Protein AF-X6M9F0-F1 (afdb_monomer_lite)

Structure (mmCIF, N/CA/C/O backbone):
data_AF-X6M9F0-F1
#
_entry.id   AF-X6M9F0-F1
#
loop_
_atom_site.group_PDB
_atom_site.id
_atom_site.type_symbol
_atom_site.label_atom_id
_atom_site.label_alt_id
_atom_site.label_comp_id
_atom_site.label_asym_id
_atom_site.label_entity_id
_atom_site.label_seq_id
_atom_site.pdbx_PDB_ins_code
_atom_site.Cartn_x
_atom_site.Cartn_y
_atom_site.Cartn_z
_atom_site.occupancy
_atom_site.B_iso_or_equiv
_atom_site.auth_seq_id
_atom_site.auth_comp_id
_atom_site.auth_asym_id
_atom_site.auth_atom_id
_atom_site.pdbx_PDB_model_num
ATOM 1 N N . MET A 1 1 ? 61.721 9.649 -51.471 1.00 52.78 1 MET A N 1
ATOM 2 C CA . MET A 1 1 ? 60.445 10.393 -51.457 1.00 52.78 1 MET A CA 1
ATOM 3 C C . MET A 1 1 ? 59.346 9.348 -51.327 1.00 52.78 1 MET A C 1
ATOM 5 O O . MET A 1 1 ? 59.057 8.666 -52.297 1.00 52.78 1 MET A O 1
ATOM 9 N N . THR A 1 2 ? 58.883 9.076 -50.107 1.00 55.12 2 THR A N 1
ATOM 10 C CA . THR A 1 2 ? 57.959 7.971 -49.792 1.00 55.12 2 THR A CA 1
ATOM 11 C C . THR A 1 2 ? 56.540 8.516 -49.683 1.00 55.12 2 THR A C 1
ATOM 13 O O . THR A 1 2 ? 56.238 9.314 -48.799 1.00 55.12 2 THR A O 1
ATOM 16 N N . GLN A 1 3 ? 55.691 8.119 -50.627 1.00 61.00 3 GLN A N 1
ATOM 17 C CA . GLN A 1 3 ? 54.277 8.473 -50.686 1.00 61.00 3 GLN A CA 1
ATOM 18 C C . GLN A 1 3 ? 53.518 7.576 -49.701 1.00 61.00 3 GLN A C 1
ATOM 20 O O . GLN A 1 3 ? 53.527 6.356 -49.836 1.00 61.00 3 GLN A O 1
ATOM 25 N N . ILE A 1 4 ? 52.942 8.175 -48.659 1.00 58.66 4 ILE A N 1
ATOM 26 C CA . ILE A 1 4 ? 52.113 7.471 -47.677 1.00 58.66 4 ILE A CA 1
ATOM 27 C C . ILE A 1 4 ? 50.661 7.667 -48.103 1.00 58.66 4 ILE A C 1
ATOM 29 O O . ILE A 1 4 ? 50.079 8.728 -47.867 1.00 58.66 4 ILE A O 1
ATOM 33 N N . ASP A 1 5 ? 50.090 6.647 -48.739 1.00 67.19 5 ASP A N 1
ATOM 34 C CA . ASP A 1 5 ? 48.670 6.609 -49.070 1.00 67.19 5 ASP A CA 1
ATOM 35 C C . ASP A 1 5 ? 47.851 6.465 -47.785 1.00 67.19 5 ASP A C 1
ATOM 37 O O . ASP A 1 5 ? 47.888 5.452 -47.082 1.00 67.19 5 ASP A O 1
ATOM 41 N N . ARG A 1 6 ? 47.111 7.524 -47.446 1.00 63.91 6 ARG A N 1
ATOM 42 C CA . ARG A 1 6 ? 46.156 7.509 -46.339 1.00 63.91 6 ARG A CA 1
ATOM 43 C C . ARG A 1 6 ? 44.912 6.737 -46.772 1.00 63.91 6 ARG A C 1
ATOM 45 O O . ARG A 1 6 ? 44.028 7.288 -47.422 1.00 63.91 6 ARG A O 1
ATOM 52 N N . LEU A 1 7 ? 44.833 5.471 -46.372 1.00 64.56 7 LEU A N 1
ATOM 53 C CA . LEU A 1 7 ? 43.599 4.687 -46.406 1.00 64.56 7 LEU A CA 1
ATOM 54 C C . LEU A 1 7 ? 42.578 5.320 -45.451 1.00 64.56 7 LEU A C 1
ATOM 56 O O . LEU A 1 7 ? 42.659 5.170 -44.233 1.00 64.56 7 LEU A O 1
ATOM 60 N N . SER A 1 8 ? 41.628 6.062 -46.019 1.00 71.19 8 SER A N 1
ATOM 61 C CA . SER A 1 8 ? 40.458 6.557 -45.297 1.00 71.19 8 SER A CA 1
ATOM 62 C C . SER A 1 8 ? 39.505 5.388 -45.059 1.00 71.19 8 SER A C 1
ATOM 64 O O . SER A 1 8 ? 38.809 4.939 -45.970 1.00 71.19 8 SER A O 1
ATOM 66 N N . ILE A 1 9 ? 39.510 4.854 -43.839 1.00 69.81 9 ILE A N 1
ATOM 67 C CA . ILE A 1 9 ? 38.536 3.853 -43.404 1.00 69.81 9 ILE A CA 1
ATOM 68 C C . ILE A 1 9 ? 37.231 4.603 -43.130 1.00 69.81 9 ILE A C 1
ATOM 70 O O . ILE A 1 9 ? 37.054 5.213 -42.077 1.00 69.81 9 ILE A O 1
ATOM 74 N N . GLY A 1 10 ? 36.325 4.596 -44.108 1.00 69.25 10 GLY A N 1
ATOM 75 C CA . GLY A 1 10 ? 34.968 5.098 -43.930 1.00 69.25 10 GLY A CA 1
ATOM 76 C C . GLY A 1 10 ? 3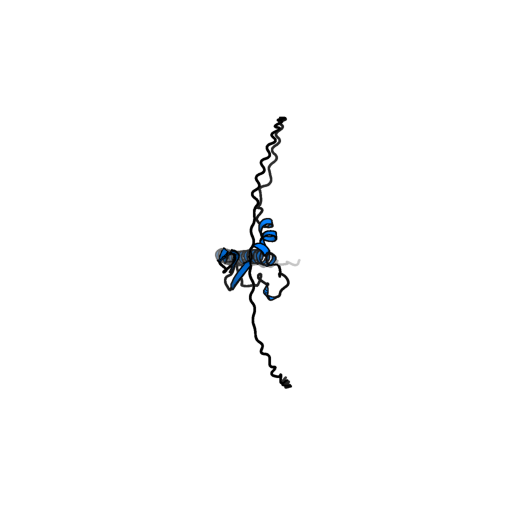4.209 4.206 -42.952 1.00 69.25 10 GLY A C 1
ATOM 77 O O . GLY A 1 10 ? 33.812 3.097 -43.301 1.00 69.25 10 GLY A O 1
ATOM 78 N N . VAL A 1 11 ? 34.011 4.674 -41.720 1.00 74.06 11 VAL A N 1
ATOM 79 C CA . VAL A 1 11 ? 33.130 4.010 -40.753 1.00 74.06 11 VAL A CA 1
ATOM 80 C C . VAL A 1 11 ? 31.686 4.297 -41.162 1.00 74.06 11 VAL A C 1
ATOM 82 O O . VAL A 1 11 ? 31.211 5.425 -41.042 1.00 74.06 11 VAL A O 1
ATOM 85 N N . VAL A 1 12 ? 30.981 3.281 -41.660 1.00 76.38 12 VAL A N 1
ATOM 86 C CA . VAL A 1 12 ? 29.540 3.370 -41.928 1.00 76.38 12 VAL A CA 1
ATOM 87 C C . VAL A 1 12 ? 28.804 3.252 -40.595 1.00 76.38 12 VAL A C 1
ATOM 89 O O . VAL A 1 12 ? 28.671 2.163 -40.039 1.00 76.38 12 VAL A O 1
ATOM 92 N N . ILE A 1 13 ? 28.345 4.383 -40.060 1.00 74.38 13 ILE A N 1
ATOM 93 C CA . ILE A 1 13 ? 27.506 4.412 -38.860 1.00 74.38 13 ILE A CA 1
ATOM 94 C C . ILE A 1 13 ? 26.078 4.059 -39.286 1.00 74.38 13 ILE A C 1
ATOM 96 O O . ILE A 1 13 ? 25.339 4.900 -39.794 1.00 74.38 13 ILE A O 1
ATOM 100 N N . ASN A 1 14 ? 25.688 2.797 -39.102 1.00 72.50 14 ASN A N 1
ATOM 101 C CA . ASN A 1 14 ? 24.296 2.379 -39.257 1.00 72.50 14 ASN A CA 1
ATOM 102 C C . ASN A 1 14 ? 23.480 2.925 -38.080 1.00 72.50 14 ASN A C 1
ATOM 104 O O . ASN A 1 14 ? 23.506 2.363 -36.984 1.00 72.50 14 ASN A O 1
ATOM 108 N N . HIS A 1 15 ? 22.769 4.032 -38.297 1.00 76.38 15 HIS A N 1
ATOM 109 C CA . HIS A 1 15 ? 21.809 4.526 -37.318 1.00 76.38 15 HIS A CA 1
ATOM 110 C C . HIS A 1 15 ? 20.621 3.559 -37.235 1.00 76.38 15 HIS A C 1
ATOM 112 O O . HIS A 1 15 ? 20.029 3.239 -38.271 1.00 76.38 15 HIS A O 1
ATOM 118 N N . PRO A 1 16 ? 20.248 3.088 -36.032 1.00 76.81 16 PRO A N 1
ATOM 119 C CA . PRO A 1 16 ? 19.045 2.289 -35.881 1.00 76.81 16 PRO A CA 1
ATOM 120 C C . PRO A 1 16 ? 17.823 3.103 -36.333 1.00 76.81 16 PRO A C 1
ATOM 122 O O . PRO A 1 16 ? 17.800 4.328 -36.162 1.00 76.81 16 PRO A O 1
ATOM 125 N N . PRO A 1 17 ? 16.796 2.448 -36.898 1.00 82.12 17 PRO A N 1
ATOM 126 C CA . PRO A 1 17 ? 15.578 3.129 -37.309 1.00 82.12 17 PRO A CA 1
ATOM 127 C C . PRO A 1 17 ? 14.942 3.842 -36.111 1.00 82.12 17 PRO A C 1
ATOM 129 O O . PRO A 1 17 ? 14.878 3.300 -35.006 1.00 82.12 17 PRO A O 1
ATOM 132 N N . SER A 1 18 ? 14.452 5.064 -36.330 1.00 82.19 18 SER A N 1
ATOM 133 C CA . SER A 1 18 ? 13.861 5.919 -35.288 1.00 82.19 18 SER A CA 1
ATOM 134 C C . SER A 1 18 ? 12.726 5.237 -34.510 1.00 82.19 18 SER A C 1
ATOM 136 O O . SER A 1 18 ? 12.558 5.487 -33.317 1.00 82.19 18 SER A O 1
ATOM 138 N N . SER A 1 19 ? 11.999 4.316 -35.148 1.00 84.12 19 SER A N 1
ATOM 139 C CA . SER A 1 19 ? 10.956 3.498 -34.520 1.00 84.12 19 SER A CA 1
ATOM 140 C C . SER A 1 19 ? 11.482 2.554 -33.435 1.00 84.12 19 SER A C 1
ATOM 142 O O . SER A 1 19 ? 10.801 2.341 -32.434 1.00 84.12 19 SER A O 1
ATOM 144 N N . PHE A 1 20 ? 12.698 2.021 -33.589 1.00 88.06 20 PHE A N 1
ATOM 145 C CA . PHE A 1 20 ? 13.311 1.142 -32.593 1.00 88.06 20 PHE A CA 1
ATOM 146 C C . PHE A 1 20 ? 13.645 1.909 -31.312 1.00 88.06 20 PHE A C 1
ATOM 148 O O . PHE A 1 20 ? 13.381 1.429 -30.213 1.00 88.06 20 PHE A O 1
ATOM 155 N N . CYS A 1 21 ? 14.156 3.136 -31.453 1.00 87.25 21 CYS A N 1
ATOM 156 C CA . CYS A 1 21 ? 14.437 4.007 -30.313 1.00 87.25 21 CYS A CA 1
ATOM 157 C C . CYS A 1 21 ? 13.158 4.309 -29.513 1.00 87.25 21 CYS A C 1
ATOM 159 O O . CYS A 1 21 ? 13.137 4.138 -28.297 1.00 87.25 21 CYS A O 1
ATOM 161 N N . LEU A 1 22 ? 12.063 4.660 -30.200 1.00 87.88 22 LEU A N 1
ATOM 162 C CA . LEU A 1 22 ? 10.772 4.919 -29.554 1.00 87.88 22 LEU A CA 1
ATOM 163 C C . LEU A 1 22 ? 10.239 3.696 -28.800 1.00 87.88 22 LEU A C 1
ATOM 165 O O . LEU A 1 22 ? 9.793 3.834 -27.664 1.00 87.88 22 LEU A O 1
ATOM 169 N N . PHE A 1 23 ? 10.319 2.506 -29.399 1.00 92.44 23 PHE A N 1
ATOM 170 C CA . PHE A 1 23 ? 9.891 1.268 -28.747 1.00 92.44 23 PHE A CA 1
ATOM 171 C C . PHE A 1 23 ? 10.672 1.004 -27.452 1.00 92.44 23 PHE A C 1
ATOM 173 O O . PHE A 1 23 ? 10.073 0.744 -26.409 1.00 92.44 23 PHE A O 1
ATOM 180 N N . VAL A 1 24 ? 12.001 1.133 -27.497 1.00 93.62 24 VAL A N 1
ATOM 181 C CA . VAL A 1 24 ? 12.860 0.946 -26.319 1.00 93.62 24 VAL A CA 1
ATOM 182 C C . VAL A 1 24 ? 12.544 1.984 -25.238 1.00 93.62 24 VAL A C 1
ATOM 184 O O . VAL A 1 24 ? 12.419 1.623 -24.069 1.00 93.62 24 VAL A O 1
ATOM 187 N N . CYS A 1 25 ? 12.349 3.254 -25.607 1.00 93.25 25 CYS A N 1
ATOM 188 C CA . CYS A 1 25 ? 11.965 4.300 -24.658 1.00 93.25 25 CYS A CA 1
ATOM 189 C C . CYS A 1 25 ? 10.621 4.009 -23.980 1.00 93.25 25 CYS A C 1
ATOM 191 O O . CYS A 1 25 ? 10.514 4.160 -22.764 1.00 93.25 25 CYS A O 1
ATOM 193 N N . LEU A 1 26 ? 9.608 3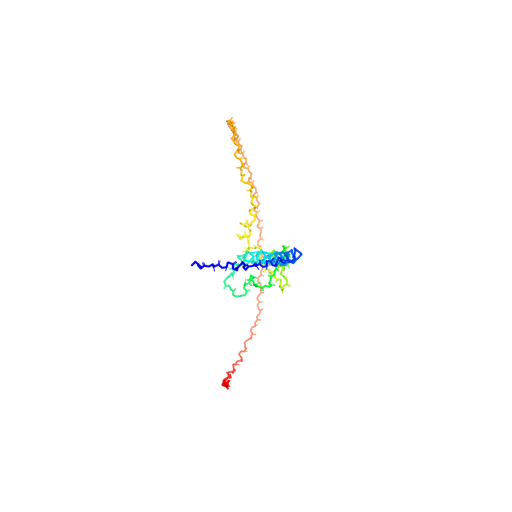.573 -24.736 1.00 93.88 26 LEU A N 1
ATOM 194 C CA . LEU A 1 26 ? 8.299 3.226 -24.178 1.00 93.88 26 LEU A CA 1
ATOM 195 C C . LEU A 1 26 ? 8.398 2.050 -23.203 1.00 93.88 26 LEU A C 1
ATOM 197 O O . LEU A 1 26 ? 7.904 2.150 -22.084 1.00 93.88 26 LEU A O 1
ATOM 201 N N . PHE A 1 27 ? 9.107 0.989 -23.588 1.00 94.94 27 PHE A N 1
ATOM 202 C CA . PHE A 1 27 ? 9.293 -0.195 -22.750 1.00 94.94 27 PHE A CA 1
ATOM 203 C C . PHE A 1 27 ? 10.018 0.121 -21.429 1.00 94.94 27 PHE A C 1
ATOM 205 O O . PHE A 1 27 ? 9.625 -0.339 -20.352 1.00 94.94 27 PHE A O 1
ATOM 212 N N . ILE A 1 28 ? 11.070 0.945 -21.494 1.00 95.94 28 ILE A N 1
ATOM 213 C CA . ILE A 1 28 ? 11.804 1.392 -20.304 1.00 95.94 28 ILE A CA 1
ATOM 214 C C . ILE A 1 28 ? 10.905 2.254 -19.415 1.00 95.94 28 ILE A C 1
ATOM 216 O O . ILE A 1 28 ? 10.869 2.043 -18.202 1.00 95.94 28 ILE A O 1
ATOM 220 N N . ASN A 1 29 ? 10.163 3.196 -20.001 1.00 95.81 29 ASN A N 1
ATOM 221 C CA . ASN A 1 29 ? 9.275 4.079 -19.250 1.00 95.81 29 ASN A CA 1
ATOM 222 C C . ASN A 1 29 ? 8.169 3.301 -18.537 1.00 95.81 29 ASN A C 1
ATOM 224 O O . ASN A 1 29 ? 7.936 3.540 -17.356 1.00 95.81 29 ASN A O 1
ATOM 228 N N . GLU A 1 30 ? 7.540 2.337 -19.206 1.00 95.50 30 GLU A N 1
ATOM 229 C CA . GLU A 1 30 ? 6.527 1.468 -18.599 1.00 95.50 30 GLU A CA 1
ATOM 230 C C . GLU A 1 30 ? 7.099 0.701 -17.396 1.00 95.50 30 GLU A C 1
ATOM 232 O O . GLU A 1 30 ? 6.529 0.716 -16.304 1.00 95.50 30 GLU A O 1
ATOM 237 N N . SER A 1 31 ? 8.299 0.136 -17.551 1.00 94.50 31 SER A N 1
ATOM 238 C CA . SER A 1 31 ? 9.001 -0.577 -16.476 1.00 94.50 31 SER A CA 1
ATOM 239 C C . SER A 1 31 ? 9.386 0.325 -15.293 1.00 94.50 31 SER A C 1
ATOM 241 O O . SER A 1 31 ? 9.518 -0.139 -14.158 1.00 94.50 31 SER A O 1
ATOM 243 N N . ILE A 1 32 ? 9.634 1.615 -15.533 1.00 96.06 32 ILE A N 1
ATOM 244 C CA . ILE A 1 32 ? 9.902 2.600 -14.475 1.00 96.06 32 ILE A CA 1
ATOM 245 C C . ILE A 1 32 ? 8.604 2.964 -13.752 1.00 96.06 32 ILE A C 1
ATOM 247 O O . ILE A 1 32 ? 8.582 2.961 -12.523 1.00 96.06 32 ILE A O 1
ATOM 251 N N . GLN A 1 33 ? 7.530 3.231 -14.497 1.00 95.69 33 GLN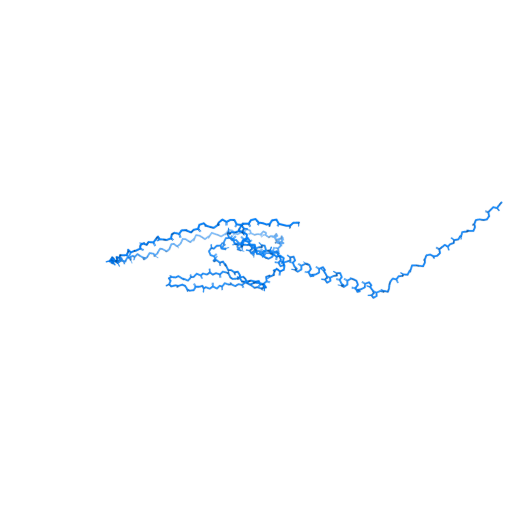 A N 1
ATOM 252 C CA . GLN A 1 33 ? 6.226 3.585 -13.933 1.00 95.69 33 GLN A CA 1
ATOM 253 C C . GLN A 1 33 ? 5.676 2.472 -13.039 1.00 95.69 33 GLN A C 1
ATOM 255 O O . GLN A 1 33 ? 5.240 2.738 -11.920 1.00 95.69 33 GLN A O 1
ATOM 260 N N . LEU A 1 34 ? 5.788 1.217 -13.481 1.00 92.69 34 LEU A N 1
ATOM 261 C CA . LEU A 1 34 ? 5.354 0.064 -12.695 1.00 92.69 34 LEU A CA 1
ATOM 262 C C . LEU A 1 34 ? 6.113 -0.036 -11.363 1.00 92.69 34 LEU A C 1
ATOM 264 O O . LEU A 1 34 ? 5.499 -0.166 -10.306 1.00 92.69 34 LEU A O 1
ATOM 268 N N . ARG A 1 35 ? 7.442 0.134 -11.384 1.00 91.88 35 ARG A N 1
ATOM 269 C CA . ARG A 1 35 ? 8.256 0.136 -10.157 1.00 91.88 35 ARG A CA 1
ATOM 270 C C . ARG A 1 35 ? 7.907 1.296 -9.230 1.00 91.88 35 ARG A C 1
ATOM 272 O O . ARG A 1 35 ? 7.834 1.103 -8.021 1.00 91.88 35 ARG A O 1
ATOM 279 N N . LEU A 1 36 ? 7.677 2.494 -9.768 1.00 94.12 36 LEU A N 1
ATOM 280 C CA . LEU A 1 36 ? 7.258 3.651 -8.968 1.00 94.12 36 LEU A CA 1
ATOM 281 C C . LEU A 1 36 ? 5.933 3.382 -8.244 1.00 94.12 36 LEU A C 1
ATOM 283 O O . LEU A 1 36 ? 5.807 3.683 -7.055 1.00 94.12 36 LEU A O 1
ATOM 287 N N . GLN A 1 37 ? 4.975 2.761 -8.931 1.00 91.75 37 GLN A N 1
ATOM 288 C CA . GLN A 1 37 ? 3.703 2.368 -8.335 1.00 91.75 37 GLN A CA 1
ATOM 289 C C . GLN A 1 37 ? 3.894 1.337 -7.213 1.00 91.75 37 GLN A C 1
ATOM 291 O O . GLN A 1 37 ? 3.327 1.502 -6.133 1.00 91.75 37 GLN A O 1
ATOM 296 N N . GLU A 1 38 ? 4.722 0.311 -7.424 1.00 90.38 38 GLU A N 1
ATOM 297 C CA . GLU A 1 38 ? 5.053 -0.680 -6.390 1.00 90.38 38 GLU A CA 1
ATOM 298 C C . GLU A 1 38 ? 5.696 -0.030 -5.156 1.00 90.38 38 GLU A C 1
ATOM 300 O O . GLU A 1 38 ? 5.298 -0.318 -4.024 1.00 90.38 38 GLU A O 1
ATOM 305 N N . TYR A 1 39 ? 6.644 0.892 -5.351 1.00 92.06 39 TYR A N 1
ATOM 306 C CA . TYR A 1 39 ? 7.275 1.623 -4.250 1.00 92.06 39 TYR A CA 1
ATOM 307 C C . TYR A 1 39 ? 6.271 2.457 -3.453 1.00 92.06 39 TYR A C 1
ATOM 309 O O . TYR A 1 39 ? 6.308 2.429 -2.220 1.00 92.06 39 TYR A O 1
ATOM 317 N N . SER A 1 40 ? 5.362 3.156 -4.137 1.00 92.31 40 SER A N 1
ATOM 318 C CA . SER A 1 40 ? 4.310 3.948 -3.493 1.00 92.31 40 SER A CA 1
ATOM 319 C C . SER A 1 40 ? 3.388 3.069 -2.639 1.00 92.31 40 SER A C 1
ATOM 321 O O . SER A 1 40 ? 3.146 3.367 -1.467 1.00 92.31 40 SER A O 1
ATOM 323 N N . GLN A 1 41 ? 2.948 1.926 -3.174 1.00 91.06 41 GLN A N 1
ATOM 324 C CA . GLN A 1 41 ? 2.123 0.958 -2.441 1.00 91.06 41 GLN A CA 1
ATOM 325 C C . GLN A 1 41 ? 2.851 0.401 -1.213 1.00 91.06 41 GLN A C 1
ATOM 327 O O . GLN A 1 41 ? 2.290 0.336 -0.116 1.00 91.06 41 GLN A O 1
ATOM 332 N N . MET A 1 42 ? 4.130 0.061 -1.368 1.00 91.38 42 MET A N 1
ATOM 333 C CA . MET A 1 42 ? 4.962 -0.409 -0.266 1.00 91.38 42 MET A CA 1
ATOM 334 C C . MET A 1 42 ? 5.135 0.639 0.833 1.00 91.38 42 MET A C 1
ATOM 336 O O . MET A 1 42 ? 5.161 0.294 2.014 1.00 91.38 42 MET A O 1
ATOM 340 N N . GLU A 1 43 ? 5.241 1.918 0.478 1.00 91.25 43 GLU A N 1
ATOM 341 C CA . GLU A 1 43 ? 5.314 2.999 1.457 1.00 91.25 43 GLU A CA 1
ATOM 342 C C . GLU A 1 43 ? 4.021 3.115 2.276 1.00 91.25 43 GLU A C 1
ATOM 344 O O . GLU A 1 43 ? 4.079 3.234 3.503 1.00 91.25 43 GLU A O 1
ATOM 349 N N . VAL A 1 44 ? 2.859 3.000 1.625 1.00 90.50 44 VAL A N 1
ATOM 350 C CA . VAL A 1 44 ? 1.552 2.974 2.300 1.00 90.50 44 VAL A CA 1
ATOM 351 C C . VAL A 1 44 ? 1.470 1.804 3.282 1.00 90.50 44 VAL A C 1
ATOM 353 O O . VAL A 1 44 ? 1.103 1.999 4.442 1.00 90.50 44 VAL A O 1
ATOM 356 N N . LEU A 1 45 ? 1.884 0.603 2.870 1.00 90.38 45 LEU A N 1
ATOM 357 C CA . LEU A 1 45 ? 1.898 -0.567 3.753 1.00 90.38 45 LEU A CA 1
ATOM 358 C C . LEU A 1 45 ? 2.848 -0.393 4.944 1.00 90.38 45 LEU A C 1
ATOM 360 O O . LEU A 1 45 ? 2.497 -0.793 6.051 1.00 90.38 45 LEU A O 1
ATOM 364 N N . ARG A 1 46 ? 4.006 0.262 4.769 1.00 88.69 46 ARG A N 1
ATOM 365 C CA . ARG A 1 46 ? 4.904 0.591 5.892 1.00 88.69 46 ARG A CA 1
ATOM 366 C C . ARG A 1 46 ? 4.275 1.584 6.868 1.00 88.69 46 ARG A C 1
ATOM 368 O O . ARG A 1 46 ? 4.494 1.464 8.070 1.00 88.69 46 ARG A O 1
ATOM 375 N N . LYS A 1 47 ? 3.517 2.572 6.381 1.00 85.94 47 LYS A N 1
ATOM 376 C CA . LYS A 1 47 ? 2.781 3.511 7.249 1.00 85.94 47 LYS A CA 1
ATOM 377 C C . LYS A 1 47 ? 1.730 2.764 8.066 1.00 85.94 47 LYS A C 1
ATOM 379 O O . LYS A 1 47 ? 1.666 2.937 9.277 1.00 85.94 47 LYS A O 1
ATOM 384 N N . ILE A 1 48 ? 0.988 1.871 7.417 1.00 85.75 48 ILE A N 1
ATOM 385 C CA . ILE A 1 48 ? 0.007 0.997 8.063 1.00 85.75 48 ILE A CA 1
ATOM 386 C C . ILE A 1 48 ? 0.664 0.098 9.117 1.00 85.75 48 ILE A C 1
ATOM 388 O O . ILE A 1 48 ? 0.153 -0.006 10.227 1.00 85.75 48 ILE A O 1
ATOM 392 N N . GLU A 1 49 ? 1.804 -0.518 8.803 1.00 86.12 49 GLU A N 1
ATOM 393 C CA . GLU A 1 49 ? 2.548 -1.384 9.725 1.00 86.12 49 GLU A CA 1
ATOM 394 C C . GLU A 1 49 ? 2.927 -0.660 11.022 1.00 86.12 49 GLU A C 1
ATOM 396 O O . GLU A 1 49 ? 2.768 -1.213 12.109 1.00 86.12 49 GLU A O 1
ATOM 401 N N . LYS A 1 50 ? 3.327 0.616 10.926 1.00 80.75 50 LYS A N 1
ATOM 402 C CA . LYS A 1 50 ? 3.626 1.464 12.092 1.00 80.75 50 LYS A CA 1
ATOM 403 C C . LYS A 1 50 ? 2.409 1.725 12.985 1.00 80.75 50 LYS A C 1
ATOM 405 O O . LYS A 1 50 ? 2.588 1.993 14.169 1.00 80.75 50 LYS A O 1
ATOM 410 N N . CYS A 1 51 ? 1.187 1.657 12.453 1.00 76.31 51 CYS A N 1
ATOM 411 C CA . CYS A 1 51 ? -0.033 1.847 13.242 1.00 76.31 51 CYS A CA 1
ATOM 412 C C . CYS A 1 51 ? -0.353 0.648 14.146 1.00 76.31 51 CYS A C 1
ATOM 414 O O . CYS A 1 51 ? -1.182 0.769 15.048 1.00 76.31 51 CYS A O 1
ATOM 416 N N . PHE A 1 52 ? 0.274 -0.512 13.935 1.00 80.25 52 PHE A N 1
ATOM 417 C CA . PHE A 1 52 ? 0.091 -1.661 14.811 1.00 80.25 52 PHE A CA 1
ATOM 418 C C . PHE A 1 52 ? 1.073 -1.572 15.986 1.00 80.25 52 PHE A C 1
ATOM 420 O O . PHE A 1 52 ? 2.287 -1.633 15.803 1.00 80.25 52 PHE A O 1
ATOM 427 N N . LYS A 1 53 ? 0.544 -1.506 17.219 1.00 67.06 53 LYS A N 1
ATOM 428 C CA . LYS A 1 53 ? 1.323 -1.480 18.481 1.00 67.06 53 LYS A CA 1
ATOM 429 C C . LYS A 1 53 ? 2.371 -2.601 18.598 1.00 67.06 53 LYS A C 1
ATOM 431 O O . LYS A 1 53 ? 3.337 -2.468 19.341 1.00 67.06 53 LYS A O 1
ATOM 436 N N . ASN A 1 54 ? 2.206 -3.679 17.830 1.00 64.06 54 ASN A N 1
ATOM 437 C CA . ASN A 1 54 ? 3.076 -4.851 17.813 1.00 64.06 54 ASN A CA 1
ATOM 438 C C . ASN A 1 54 ? 4.003 -4.899 16.584 1.00 64.06 54 ASN A C 1
ATOM 440 O O . ASN A 1 54 ? 4.298 -5.996 16.111 1.00 64.06 54 ASN A O 1
ATOM 444 N N . GLY A 1 55 ? 4.472 -3.756 16.069 1.00 55.12 55 GLY A N 1
ATOM 445 C CA . GLY A 1 55 ? 5.339 -3.667 14.877 1.00 55.12 55 GLY A CA 1
ATOM 446 C C . GLY A 1 55 ? 6.616 -4.532 14.894 1.00 55.12 55 GLY A C 1
ATOM 447 O O . GLY A 1 55 ? 7.226 -4.737 13.853 1.00 55.12 55 GLY A O 1
ATOM 448 N N . ASN A 1 56 ? 6.991 -5.107 16.044 1.00 55.53 56 ASN A N 1
ATOM 449 C CA . ASN A 1 56 ? 8.103 -6.058 16.174 1.00 55.53 56 ASN A CA 1
ATOM 450 C C . ASN A 1 56 ? 7.686 -7.539 16.185 1.00 55.53 56 ASN A C 1
ATOM 452 O O . ASN A 1 56 ? 8.547 -8.416 16.266 1.00 55.53 56 ASN A O 1
ATOM 456 N N . SER A 1 57 ? 6.390 -7.858 16.124 1.00 63.06 57 SER A N 1
ATOM 457 C CA . SER A 1 57 ? 5.953 -9.250 16.020 1.00 63.06 57 SER A CA 1
ATOM 458 C C . SER A 1 57 ? 6.055 -9.723 14.563 1.00 63.06 57 SER A C 1
ATOM 460 O O . SER A 1 57 ? 5.598 -9.024 13.658 1.00 63.06 57 SER A O 1
ATOM 462 N N . PRO A 1 58 ? 6.601 -10.921 14.295 1.00 63.84 58 PRO A N 1
ATOM 463 C CA . PRO A 1 58 ? 6.718 -11.447 12.933 1.00 63.84 58 PRO A CA 1
ATOM 464 C C . PRO A 1 58 ? 5.359 -11.630 12.234 1.00 63.84 58 PRO A C 1
ATOM 466 O O . PRO A 1 58 ? 5.306 -11.675 11.010 1.00 63.84 58 PRO A O 1
ATOM 469 N N . GLN A 1 59 ? 4.264 -11.688 13.000 1.00 62.31 59 GLN A N 1
ATOM 470 C CA . GLN A 1 59 ? 2.889 -11.770 12.497 1.00 62.31 59 GLN A CA 1
ATOM 471 C C . GLN A 1 59 ? 2.330 -10.414 12.031 1.00 62.31 59 GLN A C 1
ATOM 473 O O . GLN A 1 59 ? 1.324 -10.389 11.330 1.00 62.31 59 GLN A O 1
ATOM 478 N N . ALA A 1 60 ? 2.970 -9.299 12.398 1.00 65.56 60 ALA A N 1
ATOM 479 C CA . ALA A 1 60 ? 2.526 -7.945 12.069 1.00 65.56 60 ALA A CA 1
ATOM 480 C C . ALA A 1 60 ? 3.230 -7.345 10.843 1.00 65.56 60 ALA A C 1
ATOM 482 O O . ALA A 1 60 ? 3.007 -6.176 10.542 1.00 65.56 60 ALA A O 1
ATOM 483 N N . LYS A 1 61 ? 4.053 -8.118 10.117 1.00 81.31 61 LYS A N 1
ATOM 484 C CA . LYS A 1 61 ? 4.678 -7.637 8.879 1.00 81.31 61 LYS A CA 1
ATOM 485 C C . LYS A 1 61 ? 3.617 -7.435 7.802 1.00 81.31 61 LYS A C 1
ATOM 487 O O . LYS A 1 61 ? 3.134 -8.390 7.188 1.00 81.31 61 LYS A O 1
ATOM 492 N N . VAL A 1 62 ? 3.243 -6.179 7.585 1.00 83.38 62 VAL A N 1
ATOM 493 C CA . VAL A 1 62 ? 2.270 -5.786 6.563 1.00 83.38 62 VAL A CA 1
ATOM 494 C C . VAL A 1 62 ? 2.988 -5.453 5.261 1.00 83.38 62 VAL A C 1
ATOM 496 O O . VAL A 1 62 ? 2.515 -5.856 4.201 1.00 83.38 62 VAL A O 1
ATOM 499 N N . ALA A 1 63 ? 4.145 -4.792 5.333 1.00 83.19 63 ALA A N 1
ATOM 500 C CA . ALA A 1 63 ? 4.952 -4.415 4.182 1.00 83.19 63 ALA A CA 1
ATOM 501 C C . ALA A 1 63 ? 5.752 -5.616 3.634 1.00 83.19 63 ALA A C 1
ATOM 503 O O . ALA A 1 63 ? 6.952 -5.754 3.879 1.00 83.19 63 ALA A O 1
ATOM 504 N N . ILE A 1 64 ? 5.085 -6.482 2.868 1.00 86.12 64 ILE A N 1
ATOM 505 C CA . ILE A 1 64 ? 5.682 -7.640 2.186 1.00 86.12 64 ILE A CA 1
ATOM 506 C C . ILE A 1 64 ? 5.582 -7.442 0.668 1.00 86.12 64 ILE A C 1
ATOM 508 O O . ILE A 1 64 ? 4.571 -6.950 0.171 1.00 86.12 64 ILE A O 1
ATOM 512 N N . ASN A 1 65 ? 6.612 -7.857 -0.074 1.00 85.00 65 ASN A N 1
ATOM 513 C CA . ASN A 1 65 ? 6.602 -7.820 -1.539 1.00 85.00 65 ASN A CA 1
ATOM 514 C C . ASN A 1 65 ? 5.392 -8.577 -2.113 1.00 85.00 65 ASN A C 1
ATOM 516 O O . ASN A 1 65 ? 5.070 -9.676 -1.664 1.00 85.00 65 ASN A O 1
ATOM 520 N N . GLY A 1 66 ? 4.749 -8.001 -3.131 1.00 88.06 66 GLY A N 1
ATOM 521 C CA . GLY A 1 66 ? 3.562 -8.573 -3.779 1.00 88.06 66 GLY A CA 1
ATOM 522 C C . GLY A 1 66 ? 2.240 -8.281 -3.062 1.00 88.06 66 GLY A C 1
ATOM 523 O O . GLY A 1 66 ? 1.174 -8.513 -3.639 1.00 88.06 66 GLY A O 1
ATOM 524 N N . ARG A 1 67 ? 2.283 -7.726 -1.845 1.00 92.12 67 ARG A N 1
ATOM 525 C CA . ARG A 1 67 ? 1.103 -7.166 -1.190 1.00 92.12 67 ARG A CA 1
ATOM 526 C C . ARG A 1 67 ? 0.915 -5.715 -1.619 1.00 92.12 67 ARG A C 1
ATOM 528 O O . ARG A 1 67 ? 1.873 -4.948 -1.635 1.00 92.12 67 ARG A O 1
ATOM 535 N N . TYR A 1 68 ? -0.317 -5.321 -1.922 1.00 92.50 68 TYR A N 1
ATOM 536 C CA . TYR A 1 68 ? -0.675 -3.927 -2.179 1.00 92.50 68 TYR A CA 1
ATOM 537 C C . TYR A 1 68 ? -1.970 -3.545 -1.471 1.00 92.50 68 TYR A C 1
ATOM 539 O O . TYR A 1 68 ? -2.841 -4.378 -1.203 1.00 92.50 68 TYR A O 1
ATOM 547 N N . PHE A 1 69 ? -2.068 -2.261 -1.141 1.00 93.56 69 PHE A N 1
ATOM 548 C CA . PHE A 1 69 ? -3.223 -1.696 -0.469 1.00 93.56 69 PHE A CA 1
ATOM 549 C C . PHE A 1 69 ? -4.376 -1.532 -1.465 1.00 93.56 69 PHE A C 1
ATOM 551 O O . PHE A 1 69 ? -4.199 -0.975 -2.546 1.00 93.56 69 PHE A O 1
ATOM 558 N N . VAL A 1 70 ? -5.566 -2.005 -1.091 1.00 94.75 70 VAL A N 1
ATOM 559 C CA . VAL A 1 70 ? -6.782 -1.862 -1.904 1.00 94.75 70 VAL A CA 1
ATOM 560 C C . VAL A 1 70 ? -7.661 -0.757 -1.333 1.00 94.75 70 VAL A C 1
ATOM 562 O O . VAL A 1 70 ? -8.041 0.169 -2.046 1.00 94.75 70 VAL A O 1
ATOM 565 N N . LYS A 1 71 ? -8.022 -0.865 -0.048 1.00 94.75 71 LYS A N 1
ATOM 566 C CA . LYS A 1 71 ? -8.945 0.069 0.609 1.00 94.75 71 LYS A CA 1
ATOM 567 C C . LYS A 1 71 ? -8.860 -0.040 2.128 1.00 94.75 71 LYS A C 1
ATOM 569 O O . LYS A 1 71 ? -8.591 -1.112 2.660 1.00 94.75 71 LYS A O 1
ATOM 574 N N . ASN A 1 72 ? -9.176 1.038 2.839 1.00 93.44 72 ASN A N 1
ATOM 575 C CA . ASN A 1 72 ? -9.450 1.001 4.273 1.00 93.44 72 ASN A CA 1
ATOM 576 C C . ASN A 1 72 ? -10.865 1.505 4.589 1.00 93.44 72 ASN A C 1
ATOM 578 O O . ASN A 1 72 ? -11.545 2.112 3.759 1.00 93.44 72 ASN A O 1
ATOM 582 N N . GLY A 1 73 ? -11.331 1.209 5.797 1.00 93.56 73 GLY A N 1
ATOM 583 C CA . GLY A 1 73 ? -12.615 1.695 6.278 1.00 93.56 73 GLY A CA 1
ATOM 584 C C . GLY A 1 73 ? -12.815 1.419 7.757 1.00 93.56 73 GLY A C 1
ATOM 585 O O . GLY A 1 73 ? -12.293 0.446 8.300 1.00 93.56 73 GLY A O 1
ATOM 586 N N . PHE A 1 74 ? -13.587 2.279 8.410 1.00 93.44 74 PHE A N 1
ATOM 587 C CA . PHE A 1 74 ? -13.969 2.080 9.800 1.00 93.44 74 PHE A CA 1
ATOM 588 C C . PHE A 1 74 ? -15.267 1.283 9.876 1.00 93.44 74 PHE A C 1
ATOM 590 O O . PHE A 1 74 ? -16.258 1.640 9.240 1.00 93.44 74 PHE A O 1
ATOM 597 N N . LEU A 1 75 ? -15.278 0.226 10.684 1.00 94.69 75 LEU A N 1
ATOM 598 C CA . LEU A 1 75 ? -16.479 -0.550 10.985 1.00 94.69 75 LEU A CA 1
ATOM 599 C C . LEU A 1 75 ? -16.636 -0.696 12.497 1.00 94.69 75 LEU A C 1
ATOM 601 O O . LEU A 1 75 ? -15.658 -0.751 13.242 1.00 94.69 75 LEU A O 1
ATOM 605 N N .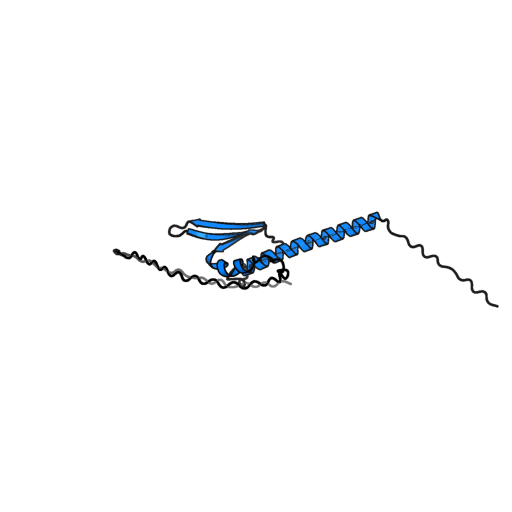 SER A 1 76 ? -17.884 -0.771 12.953 1.00 95.00 76 SER A N 1
ATOM 606 C CA . SER A 1 76 ? -18.205 -0.949 14.370 1.00 95.00 76 SER A CA 1
ATOM 607 C C . SER A 1 76 ? -18.674 -2.374 14.633 1.00 95.00 76 SER A C 1
ATOM 609 O O . SER A 1 76 ? -19.654 -2.836 14.047 1.00 95.00 76 SER A O 1
ATOM 611 N N . LYS A 1 77 ? -17.997 -3.073 15.543 1.00 93.44 77 LYS A N 1
ATOM 612 C CA . LYS A 1 77 ? -18.413 -4.391 16.017 1.00 93.44 77 LYS A CA 1
ATOM 613 C C . LYS A 1 77 ? -19.337 -4.223 17.218 1.00 93.44 77 LYS A C 1
ATOM 615 O O . LYS A 1 77 ? -18.928 -3.711 18.259 1.00 93.44 77 LYS A O 1
ATOM 620 N N . HIS A 1 78 ? -20.567 -4.706 17.082 1.00 95.25 78 HIS A N 1
ATOM 621 C CA . HIS A 1 78 ? -21.544 -4.724 18.166 1.00 95.25 78 HIS A CA 1
ATOM 622 C C . HIS A 1 78 ? -21.331 -5.975 19.024 1.00 95.25 78 HIS A C 1
ATOM 624 O O . HIS A 1 78 ? -21.584 -7.099 18.591 1.00 95.25 78 HIS A O 1
ATOM 630 N N . GLY A 1 79 ? -20.801 -5.789 20.231 1.00 93.25 79 GLY A N 1
ATOM 631 C CA . GLY A 1 79 ? -20.728 -6.830 21.252 1.00 93.25 79 GLY A CA 1
ATOM 632 C C . GLY A 1 79 ? -21.948 -6.804 22.174 1.00 93.25 79 GLY A C 1
ATOM 633 O O . GLY A 1 79 ? -22.725 -5.858 22.171 1.00 93.25 79 GLY A O 1
ATOM 634 N N . ARG A 1 80 ? -22.081 -7.818 23.042 1.00 93.19 80 ARG A N 1
ATOM 635 C CA . ARG A 1 80 ? -23.196 -7.908 24.013 1.00 93.19 80 ARG A CA 1
ATOM 636 C C . ARG A 1 80 ? -23.266 -6.738 25.005 1.00 93.19 80 ARG A C 1
ATOM 638 O O . ARG A 1 80 ? -24.323 -6.501 25.569 1.00 93.19 80 ARG A O 1
ATOM 645 N N . ARG A 1 81 ? -22.136 -6.072 25.278 1.00 93.94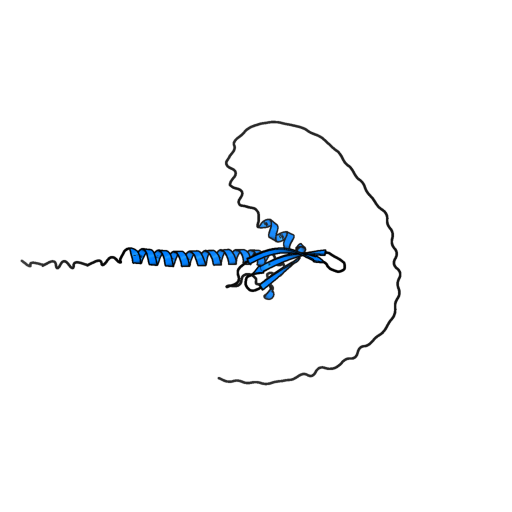 81 ARG A N 1
ATOM 646 C CA . ARG A 1 81 ? -22.012 -5.016 26.305 1.00 93.94 81 ARG A CA 1
ATOM 647 C C . ARG A 1 81 ? -21.409 -3.707 25.799 1.00 93.94 81 ARG A C 1
ATOM 649 O O . ARG A 1 81 ? -21.467 -2.713 26.505 1.00 93.94 81 ARG A O 1
ATOM 656 N N . LYS A 1 82 ? -20.769 -3.714 24.629 1.00 94.44 82 LYS A N 1
ATOM 657 C CA . LYS A 1 82 ? -20.078 -2.543 24.084 1.00 94.44 82 LYS A CA 1
ATOM 658 C C . LYS A 1 82 ? -20.018 -2.584 22.568 1.00 94.44 82 LYS A C 1
ATOM 660 O O . LYS A 1 82 ? -19.916 -3.663 21.979 1.00 94.44 82 LYS A O 1
ATOM 665 N N . VAL A 1 83 ? -20.045 -1.399 21.972 1.00 93.56 83 VAL A N 1
ATOM 666 C CA . VAL A 1 83 ? -19.768 -1.176 20.556 1.00 93.56 83 VAL A CA 1
ATOM 667 C C . VAL A 1 83 ? -18.315 -0.735 20.443 1.00 93.56 83 VAL A C 1
ATOM 669 O O . VAL A 1 83 ? -17.912 0.240 21.068 1.00 93.56 83 VAL A O 1
ATOM 672 N N . GLU A 1 84 ? -17.517 -1.476 19.683 1.00 93.75 84 GLU A N 1
ATOM 673 C CA . GLU A 1 84 ? -16.096 -1.185 19.475 1.00 93.75 84 GLU A CA 1
ATOM 674 C C . GLU A 1 84 ? -15.860 -0.774 18.022 1.00 93.75 84 GLU A C 1
ATOM 676 O O . GLU A 1 84 ? -16.331 -1.449 17.104 1.00 93.75 84 GLU A O 1
ATOM 681 N N . LYS A 1 85 ? -15.110 0.310 17.804 1.00 93.69 85 LYS A N 1
ATOM 682 C CA . LYS A 1 85 ? -14.715 0.762 16.465 1.00 93.69 85 LYS A CA 1
ATOM 683 C C . LYS A 1 85 ? -13.392 0.122 16.052 1.00 93.69 85 LYS A C 1
ATOM 685 O O . LYS A 1 85 ? -12.433 0.085 16.823 1.00 93.69 85 LYS A O 1
ATOM 690 N N . TYR A 1 86 ? -13.341 -0.341 14.811 1.00 92.31 86 TYR A N 1
ATOM 691 C CA . TYR A 1 86 ? -12.182 -0.977 14.201 1.00 92.31 86 TYR A CA 1
ATOM 692 C C . TYR A 1 86 ? -11.852 -0.310 12.870 1.00 92.31 86 TYR A C 1
ATOM 694 O O . TYR A 1 86 ? -12.755 0.057 12.117 1.00 92.31 86 TYR A O 1
ATOM 702 N N . LEU A 1 87 ? -10.561 -0.197 12.571 1.00 90.69 87 LEU A N 1
ATOM 703 C CA . LEU A 1 87 ? -10.061 0.108 11.237 1.00 90.69 87 LEU A CA 1
ATOM 704 C C . LEU A 1 87 ? -9.802 -1.213 10.516 1.00 90.69 87 LEU A C 1
ATOM 706 O O . LEU A 1 87 ? -9.030 -2.039 10.997 1.00 90.69 87 LEU A O 1
ATOM 710 N N . PHE A 1 88 ? -10.448 -1.402 9.372 1.00 93.06 88 PHE A N 1
ATOM 711 C CA . PHE A 1 88 ? -10.214 -2.514 8.463 1.00 93.06 88 PHE A CA 1
ATOM 712 C C . PHE A 1 88 ? -9.353 -2.045 7.298 1.00 93.06 88 PHE A C 1
ATOM 714 O O . PHE A 1 88 ? -9.557 -0.954 6.765 1.00 93.06 88 PHE A O 1
ATOM 721 N N . ILE A 1 89 ? -8.402 -2.882 6.901 1.00 92.44 89 ILE A N 1
ATOM 722 C CA . ILE A 1 89 ? -7.438 -2.607 5.840 1.00 92.44 89 ILE A CA 1
ATOM 723 C C . ILE A 1 89 ? -7.447 -3.811 4.910 1.00 92.44 89 ILE A C 1
ATOM 725 O O . ILE A 1 89 ? -6.982 -4.894 5.266 1.00 92.44 89 ILE A O 1
ATOM 729 N N . LEU A 1 90 ? -8.025 -3.619 3.732 1.00 95.19 90 LEU A N 1
ATOM 730 C CA . LEU A 1 90 ? -8.073 -4.614 2.680 1.00 95.19 90 LEU A CA 1
ATOM 731 C C . LEU A 1 90 ? -6.810 -4.498 1.829 1.00 95.19 90 LEU A C 1
ATOM 733 O O . LEU A 1 90 ? -6.566 -3.468 1.193 1.00 95.19 90 LEU A O 1
ATOM 737 N N . CYS A 1 91 ? -6.046 -5.579 1.809 1.00 94.81 91 CYS A N 1
ATOM 738 C CA . CYS A 1 91 ? -4.974 -5.821 0.858 1.00 94.81 91 CYS A CA 1
ATOM 739 C C . CYS A 1 91 ? -5.461 -6.821 -0.201 1.00 94.81 91 CYS A C 1
ATOM 741 O O . CYS A 1 91 ? -6.533 -7.414 -0.077 1.00 94.81 91 CYS A O 1
ATOM 743 N N . ASN A 1 92 ? -4.671 -7.022 -1.248 1.00 95.56 92 ASN A N 1
ATOM 744 C CA . ASN A 1 92 ? -4.978 -7.979 -2.313 1.00 95.56 92 ASN A CA 1
ATOM 745 C C . ASN A 1 92 ? -5.017 -9.446 -1.857 1.00 95.56 92 ASN A C 1
ATOM 747 O O . ASN A 1 92 ? -5.729 -10.248 -2.453 1.00 95.56 92 ASN A O 1
ATOM 751 N N . ASP A 1 93 ? -4.248 -9.799 -0.830 1.00 93.38 93 ASP A N 1
ATOM 752 C CA . ASP A 1 93 ? -4.073 -11.168 -0.335 1.00 93.38 93 ASP A CA 1
ATOM 753 C C . ASP A 1 93 ? -4.678 -11.397 1.061 1.00 93.38 93 ASP A C 1
ATOM 755 O O . ASP A 1 93 ? -4.886 -12.540 1.467 1.00 93.38 93 ASP A O 1
ATOM 759 N N . CYS A 1 94 ? -4.958 -10.331 1.817 1.00 91.94 94 CYS A N 1
ATOM 760 C CA . CYS A 1 94 ? -5.447 -10.434 3.188 1.00 91.94 94 CYS A CA 1
ATOM 761 C C . CYS A 1 94 ? -6.321 -9.248 3.616 1.00 91.94 94 CYS A C 1
ATOM 763 O O . CYS A 1 94 ? -6.226 -8.145 3.079 1.00 91.94 94 CYS A O 1
ATOM 765 N N . LEU A 1 95 ? -7.117 -9.464 4.665 1.00 93.06 95 LEU A N 1
ATOM 766 C CA . LEU A 1 95 ? -7.860 -8.420 5.367 1.00 93.06 95 LEU A CA 1
ATOM 767 C C . LEU A 1 95 ? -7.309 -8.278 6.787 1.00 93.06 95 LEU A C 1
ATOM 769 O O . LEU A 1 95 ? -7.371 -9.215 7.582 1.00 93.06 95 LEU A O 1
ATOM 773 N N . LEU A 1 96 ? -6.793 -7.096 7.106 1.00 89.94 96 LEU A N 1
ATOM 774 C CA . LEU A 1 96 ? -6.268 -6.759 8.425 1.00 89.94 96 LEU A CA 1
ATOM 775 C C . LEU A 1 96 ? -7.286 -5.909 9.185 1.00 89.94 96 LEU A C 1
ATOM 777 O O . LEU A 1 96 ? -8.060 -5.163 8.580 1.00 89.94 96 LEU A O 1
ATOM 781 N N . TYR A 1 97 ? -7.269 -5.988 10.513 1.00 90.12 97 TYR A N 1
ATOM 782 C CA . TYR A 1 97 ? -8.057 -5.091 11.349 1.00 90.12 97 TYR A CA 1
ATOM 783 C C . TYR A 1 97 ? -7.340 -4.750 12.654 1.00 90.12 97 TYR A C 1
ATOM 785 O O . TYR A 1 97 ? -6.639 -5.578 13.235 1.00 90.12 97 TYR A O 1
ATOM 793 N N . CYS A 1 98 ? -7.549 -3.530 13.136 1.00 87.06 98 CYS A N 1
ATOM 794 C CA . CYS A 1 98 ? -7.061 -3.059 14.430 1.00 87.06 98 CYS A CA 1
ATOM 795 C C . CYS A 1 98 ? -8.136 -2.241 15.147 1.00 87.06 98 CYS A C 1
ATOM 797 O O . CYS A 1 98 ? -9.029 -1.667 14.519 1.00 87.06 98 CYS A O 1
ATOM 799 N N . ARG A 1 99 ? -8.087 -2.223 16.483 1.00 88.62 99 ARG A N 1
ATOM 800 C CA . ARG A 1 99 ? -8.979 -1.379 17.287 1.00 88.62 99 ARG A CA 1
ATOM 801 C C . ARG A 1 99 ? -8.575 0.076 17.120 1.00 88.62 99 ARG A C 1
ATOM 803 O O . ARG A 1 99 ? -7.389 0.383 17.151 1.00 88.62 99 ARG A O 1
ATOM 810 N N . VAL A 1 100 ? -9.551 0.971 16.982 1.00 84.81 100 VAL A N 1
ATOM 811 C CA . VAL A 1 100 ? -9.266 2.405 16.807 1.00 84.81 100 VAL A CA 1
ATOM 812 C C . VAL A 1 100 ? -8.506 2.969 18.006 1.00 84.81 100 VAL A C 1
ATOM 814 O O . VAL A 1 100 ? -7.569 3.728 17.793 1.00 84.81 100 VAL A O 1
ATOM 817 N N . ASP A 1 101 ? -8.808 2.514 19.225 1.00 79.31 101 ASP A N 1
ATOM 818 C CA . ASP A 1 101 ? -8.105 2.903 20.461 1.00 79.31 101 ASP A CA 1
ATOM 819 C C . ASP A 1 101 ? -6.589 2.634 20.410 1.00 79.31 101 ASP A C 1
ATOM 821 O O . ASP A 1 101 ? -5.809 3.251 21.136 1.00 79.31 101 ASP A O 1
ATOM 825 N N . ASP A 1 102 ? -6.149 1.723 19.536 1.00 68.19 102 ASP A N 1
ATOM 826 C CA . ASP A 1 102 ? -4.734 1.433 19.324 1.00 68.19 102 ASP A CA 1
ATOM 827 C C . ASP A 1 102 ? -4.069 2.350 18.284 1.00 68.19 102 ASP A C 1
ATOM 829 O O . ASP A 1 102 ? -2.844 2.445 18.262 1.00 68.19 102 ASP A O 1
ATOM 833 N N . VAL A 1 103 ? -4.865 3.033 17.456 1.00 65.94 103 VAL A N 1
ATOM 834 C CA . VAL A 1 103 ? -4.448 3.753 16.240 1.00 65.94 103 VAL A CA 1
ATOM 835 C C . VAL A 1 103 ? -4.508 5.278 16.393 1.00 65.94 103 VAL A C 1
ATOM 837 O O . VAL A 1 103 ? -3.772 5.975 15.690 1.00 65.94 103 VAL A O 1
ATOM 840 N N . VAL A 1 104 ? -5.343 5.810 17.302 1.00 58.09 104 VAL A N 1
ATOM 841 C CA . VAL A 1 104 ? -5.625 7.263 17.439 1.00 58.09 104 VAL A CA 1
ATOM 842 C C . VAL A 1 104 ? -4.357 8.117 17.581 1.00 58.09 104 VAL A C 1
ATOM 844 O O . VAL A 1 104 ? -4.339 9.263 17.142 1.00 58.09 104 VAL A O 1
ATOM 847 N N . THR A 1 105 ? -3.270 7.564 18.118 1.00 55.66 105 THR A N 1
ATOM 848 C CA . THR A 1 105 ? -2.010 8.296 18.317 1.00 55.66 105 THR A CA 1
ATOM 849 C C . THR A 1 105 ? -1.103 8.337 17.079 1.00 55.66 105 THR A C 1
ATOM 851 O O . THR A 1 105 ? -0.248 9.207 16.999 1.00 55.66 105 THR A O 1
ATOM 854 N N . ALA A 1 106 ? -1.255 7.421 16.114 1.00 59.16 106 ALA A N 1
ATOM 855 C CA . ALA A 1 106 ? -0.289 7.247 15.019 1.00 59.16 106 ALA A CA 1
ATOM 856 C C . ALA A 1 106 ? -0.790 7.738 13.649 1.00 59.16 106 ALA A C 1
ATOM 858 O O . ALA A 1 106 ? 0.010 8.189 12.834 1.00 59.16 106 ALA A O 1
ATOM 859 N N . TYR A 1 107 ? -2.096 7.646 13.375 1.00 58.50 107 TYR A N 1
ATOM 860 C CA . TYR A 1 107 ? -2.634 7.939 12.037 1.00 58.50 107 TYR A CA 1
ATOM 861 C C . TYR A 1 107 ? -2.833 9.443 11.783 1.00 58.50 107 TYR A C 1
ATOM 863 O O . TYR A 1 107 ? -2.536 9.934 10.692 1.00 58.50 107 TYR A O 1
ATOM 871 N N . ASN A 1 108 ? -3.250 10.195 12.806 1.00 52.97 108 ASN A N 1
ATOM 872 C CA . ASN A 1 108 ? -3.540 11.628 12.684 1.00 52.97 108 ASN A CA 1
ATOM 873 C C . ASN A 1 108 ? -2.294 12.493 12.413 1.00 52.97 108 ASN A C 1
ATOM 875 O O . ASN A 1 108 ? -2.433 13.549 11.815 1.00 52.97 108 ASN A O 1
ATOM 879 N N . SER A 1 109 ? -1.081 12.035 12.748 1.00 49.47 109 SER A N 1
ATOM 880 C CA . SER A 1 109 ? 0.167 12.752 12.419 1.00 49.47 109 SER A CA 1
ATOM 881 C C . SER A 1 109 ? 0.652 12.559 10.978 1.00 49.47 109 SER A C 1
ATOM 883 O O . SER A 1 109 ? 1.657 13.146 10.597 1.00 49.47 109 SER A O 1
ATOM 885 N N . SER A 1 110 ? -0.004 11.713 10.177 1.00 52.88 110 SER A N 1
ATOM 886 C CA . SER A 1 110 ? 0.451 11.389 8.812 1.00 52.88 110 SER A CA 1
ATOM 887 C C . SER A 1 110 ? -0.418 11.969 7.694 1.00 52.88 110 SER A C 1
ATOM 889 O O . SER A 1 110 ? -0.090 11.783 6.525 1.00 52.88 110 SER A O 1
ATOM 891 N N . ASN A 1 111 ? -1.491 12.679 8.058 1.00 48.53 111 ASN A N 1
ATOM 892 C CA . ASN A 1 111 ? -2.428 13.320 7.133 1.00 48.53 111 ASN A CA 1
ATOM 893 C C . ASN A 1 111 ? -2.364 14.856 7.177 1.00 48.53 111 ASN A C 1
ATOM 895 O O . ASN A 1 111 ? -3.250 15.496 6.612 1.00 48.53 111 ASN A O 1
ATOM 899 N N . GLU A 1 112 ? -1.353 15.457 7.818 1.00 48.09 112 GLU A N 1
ATOM 900 C CA . GLU A 1 112 ? -1.088 16.879 7.590 1.00 48.09 112 GLU A CA 1
ATOM 901 C C . GLU A 1 112 ? -0.603 17.031 6.154 1.00 48.09 112 GLU A C 1
ATOM 903 O O . GLU A 1 112 ? 0.513 16.669 5.779 1.00 48.09 112 GLU A O 1
ATOM 908 N N . ALA A 1 113 ? -1.566 17.443 5.339 1.00 46.69 113 ALA A N 1
ATOM 909 C CA . ALA A 1 113 ? -1.393 17.864 3.981 1.00 46.69 113 ALA A CA 1
ATOM 910 C C . ALA A 1 113 ? -0.275 18.902 3.916 1.00 46.69 113 ALA A C 1
ATOM 912 O O . ALA A 1 113 ? -0.140 19.755 4.791 1.00 46.69 113 ALA A O 1
ATOM 913 N N . ASP A 1 114 ? 0.485 18.785 2.841 1.00 45.09 114 ASP A N 1
ATOM 914 C CA . ASP A 1 114 ? 1.365 19.781 2.256 1.00 45.09 114 ASP A CA 1
ATOM 915 C C . ASP A 1 114 ? 0.586 21.106 2.119 1.00 45.09 114 ASP A C 1
ATOM 917 O O . ASP A 1 114 ? -0.036 21.393 1.093 1.00 45.09 114 ASP A O 1
ATOM 921 N N . SER A 1 115 ? 0.501 21.871 3.209 1.00 50.16 115 SER A N 1
ATOM 922 C CA . SER A 1 115 ? 0.035 23.249 3.161 1.00 50.16 115 SER A CA 1
ATOM 923 C C . SER A 1 115 ? 1.050 23.994 2.298 1.00 50.16 115 SER A C 1
ATOM 925 O O . SER A 1 115 ? 2.246 23.928 2.599 1.00 50.16 115 SER A O 1
ATOM 927 N N . PRO A 1 116 ? 0.626 24.648 1.203 1.00 48.44 116 PRO A N 1
ATOM 928 C CA . PRO A 1 116 ? 1.546 25.405 0.371 1.00 48.44 116 PRO A CA 1
ATOM 929 C C . PRO A 1 116 ? 2.290 26.425 1.245 1.00 48.44 116 PRO A C 1
ATOM 931 O O . PRO A 1 116 ? 1.691 26.943 2.189 1.00 48.44 116 PRO A O 1
ATOM 934 N N . PRO A 1 117 ? 3.579 26.702 0.969 1.00 53.56 117 PRO A N 1
ATOM 935 C CA . PRO A 1 117 ? 4.337 27.674 1.741 1.00 53.56 117 PRO A CA 1
ATOM 936 C C . PRO A 1 117 ? 3.586 29.004 1.713 1.00 53.56 117 PRO A C 1
ATOM 938 O O . PRO A 1 117 ? 3.302 29.523 0.629 1.00 53.56 117 PRO A O 1
ATOM 941 N N . ASP A 1 118 ? 3.237 29.507 2.899 1.00 45.28 118 ASP A N 1
ATOM 942 C CA . ASP A 1 118 ? 2.668 30.836 3.079 1.00 45.28 118 ASP A CA 1
ATOM 943 C C . ASP A 1 118 ? 3.602 31.836 2.396 1.00 45.28 118 ASP A C 1
ATOM 945 O O . ASP A 1 118 ? 4.730 32.073 2.829 1.00 45.28 118 ASP A O 1
ATOM 949 N N . GLY A 1 119 ? 3.146 32.355 1.257 1.00 47.31 119 GLY A N 1
ATOM 950 C CA . GLY A 1 119 ? 3.784 33.472 0.592 1.00 47.31 119 GLY A CA 1
ATOM 951 C C . GLY A 1 119 ? 3.664 34.692 1.490 1.00 47.31 119 GLY A C 1
ATOM 952 O O . GLY A 1 119 ? 2.568 35.018 1.946 1.00 47.31 119 GLY A O 1
ATOM 953 N N . ASP A 1 120 ? 4.802 35.335 1.725 1.00 55.00 120 ASP A N 1
ATOM 954 C CA . ASP A 1 120 ? 4.960 36.556 2.501 1.00 55.00 120 ASP A CA 1
ATOM 955 C C . ASP A 1 120 ? 3.874 37.591 2.166 1.00 55.00 120 ASP A C 1
ATOM 957 O O . ASP A 1 120 ? 3.893 38.240 1.117 1.00 55.00 120 ASP A O 1
ATOM 961 N N . ALA A 1 121 ? 2.921 37.759 3.080 1.00 49.75 121 ALA A N 1
ATOM 962 C CA . ALA A 1 121 ? 2.048 38.918 3.117 1.00 49.75 121 ALA A CA 1
ATOM 963 C C . ALA A 1 121 ? 2.577 39.856 4.203 1.00 49.75 121 ALA A C 1
ATOM 965 O O . ALA A 1 121 ? 2.191 39.771 5.369 1.00 49.75 121 ALA A O 1
ATOM 966 N N . GLU A 1 122 ? 3.472 40.761 3.808 1.00 59.34 122 GLU A N 1
ATOM 967 C CA . GLU A 1 122 ? 3.665 42.007 4.541 1.00 59.34 122 GLU A CA 1
ATOM 968 C C . GLU A 1 122 ? 2.320 42.742 4.576 1.00 59.34 122 GLU A C 1
ATOM 970 O O . GLU A 1 122 ? 1.833 43.224 3.552 1.00 59.34 122 GLU A O 1
ATOM 975 N N . ASN A 1 123 ? 1.693 42.811 5.748 1.00 46.25 123 ASN A N 1
ATOM 976 C CA . ASN A 1 123 ? 0.705 43.844 6.008 1.00 46.25 123 ASN A CA 1
ATOM 977 C C . ASN A 1 123 ? 0.667 44.193 7.496 1.00 46.25 123 ASN A C 1
ATOM 979 O O . ASN A 1 123 ? 0.146 43.457 8.335 1.00 46.25 123 ASN A O 1
ATOM 983 N N . ASP A 1 124 ? 1.240 45.356 7.781 1.00 54.09 124 ASP A N 1
ATOM 984 C CA . ASP A 1 124 ? 0.961 46.185 8.942 1.00 54.09 124 ASP A CA 1
ATOM 985 C C . ASP A 1 124 ? -0.555 46.402 9.079 1.00 54.09 124 ASP A C 1
ATOM 987 O O . ASP A 1 124 ? -1.183 46.980 8.190 1.00 54.09 124 ASP A O 1
ATOM 991 N N . HIS A 1 125 ? -1.145 46.019 10.213 1.00 49.53 125 HIS A N 1
ATOM 992 C CA . HIS A 1 125 ? -2.107 46.907 10.861 1.00 49.53 125 HIS A CA 1
ATOM 993 C C . HIS A 1 125 ? -2.303 46.578 12.341 1.00 49.53 125 HIS A C 1
ATOM 995 O O . HIS A 1 125 ? -2.907 45.584 12.742 1.00 49.53 125 HIS A O 1
ATOM 1001 N N . ASP A 1 126 ? -1.832 47.520 13.142 1.00 51.25 126 ASP A N 1
ATOM 1002 C CA . ASP A 1 126 ? -2.190 47.779 14.525 1.00 51.25 126 ASP A CA 1
ATOM 1003 C C . ASP A 1 126 ? -3.724 47.858 14.681 1.00 51.25 126 ASP A C 1
ATOM 1005 O O . ASP A 1 126 ? -4.361 48.725 14.069 1.00 51.25 126 ASP A O 1
ATOM 1009 N N . GLN A 1 127 ? -4.332 46.974 15.485 1.00 49.41 127 GLN A N 1
ATOM 1010 C CA . GLN A 1 127 ? -5.614 47.252 16.143 1.00 49.41 127 GLN A CA 1
ATOM 1011 C C . GLN A 1 127 ? -5.888 46.348 17.356 1.00 49.41 127 GLN A C 1
ATOM 1013 O O . GLN A 1 127 ? -6.456 45.261 17.305 1.00 49.41 127 GLN A O 1
ATOM 1018 N N . LYS A 1 128 ? -5.518 46.915 18.500 1.00 49.44 128 LYS A N 1
ATOM 1019 C CA . LYS A 1 128 ? -6.074 46.734 19.840 1.00 49.44 128 LYS A CA 1
ATOM 1020 C C . LYS A 1 128 ? -7.609 46.597 19.830 1.00 49.44 128 LYS A C 1
ATOM 1022 O O . LYS A 1 128 ? -8.303 47.600 19.688 1.00 49.44 128 LYS A O 1
ATOM 1027 N N . GLN A 1 129 ? -8.142 45.411 20.127 1.00 47.38 129 GLN A N 1
ATOM 1028 C CA . GLN A 1 129 ? -9.476 45.285 20.723 1.00 47.38 129 GLN A CA 1
ATOM 1029 C C . GLN A 1 129 ? -9.484 44.316 21.902 1.00 47.38 129 GLN A C 1
ATOM 1031 O O . GLN A 1 129 ? -9.086 43.158 21.838 1.00 47.38 129 GLN A O 1
ATOM 1036 N N . LYS A 1 130 ? -9.929 44.900 23.007 1.00 48.16 130 LYS A N 1
ATOM 1037 C CA . LYS A 1 130 ? -10.178 44.338 24.317 1.00 48.16 130 LYS A CA 1
ATOM 1038 C C . LYS A 1 130 ? -11.621 43.841 24.313 1.00 48.16 130 LYS A C 1
ATOM 1040 O O . LYS A 1 130 ? -12.520 44.657 24.133 1.00 48.16 130 LYS A O 1
ATOM 1045 N N . THR A 1 131 ? -11.843 42.560 24.567 1.00 39.44 131 THR A N 1
ATOM 1046 C CA . THR A 1 131 ? -13.156 42.055 24.988 1.00 39.44 131 THR A CA 1
ATOM 1047 C C . THR A 1 131 ? -12.959 41.048 26.103 1.00 39.44 131 THR A C 1
ATOM 1049 O O . THR A 1 131 ? -12.650 39.881 25.876 1.00 39.44 131 THR A O 1
ATOM 1052 N N . ASP A 1 132 ? -13.139 41.556 27.318 1.00 48.12 132 ASP A N 1
ATOM 1053 C CA . ASP A 1 132 ? -13.514 40.784 28.491 1.00 48.12 132 ASP A CA 1
ATOM 1054 C C . ASP A 1 132 ? -14.919 40.214 28.252 1.00 48.12 132 ASP A C 1
ATOM 1056 O O . ASP A 1 132 ? -15.843 40.970 27.950 1.00 48.12 132 ASP A O 1
ATOM 1060 N N . SER A 1 133 ? -15.103 38.901 28.390 1.00 49.16 133 SER A N 1
ATOM 1061 C CA . SER A 1 133 ? -16.411 38.293 28.666 1.00 49.16 133 SER A CA 1
ATOM 1062 C C . SER A 1 133 ? -16.221 36.928 29.317 1.00 49.16 133 SER A C 1
ATOM 1064 O O . SER A 1 133 ? -16.029 35.901 28.676 1.00 49.16 133 SER A O 1
ATOM 1066 N N . ASN A 1 134 ? -16.267 36.991 30.641 1.00 40.00 134 ASN A N 1
ATOM 1067 C CA . ASN A 1 134 ? -16.565 35.918 31.571 1.00 40.00 134 ASN A CA 1
ATOM 1068 C C . ASN A 1 134 ? -17.984 35.381 31.286 1.00 40.00 134 ASN A C 1
ATOM 1070 O O . ASN A 1 134 ? -18.916 36.180 31.239 1.00 40.00 134 ASN A O 1
ATOM 1074 N N . SER A 1 135 ? -18.177 34.066 31.166 1.00 43.91 135 SER A N 1
ATOM 1075 C CA . SER A 1 135 ? -19.435 33.419 31.574 1.00 43.91 135 SER A CA 1
ATOM 1076 C C . SER A 1 135 ? -19.209 31.927 31.787 1.00 43.91 135 SER A C 1
ATOM 1078 O O . SER A 1 135 ? -19.178 31.127 30.857 1.00 43.91 135 SER A O 1
ATOM 1080 N N . SER A 1 136 ? -19.059 31.586 33.057 1.00 42.84 136 SER A N 1
ATOM 1081 C CA . SER A 1 136 ? -19.341 30.286 33.652 1.00 42.84 136 SER A CA 1
ATOM 1082 C C . SER A 1 136 ? -20.767 29.823 33.339 1.00 42.84 136 SER A C 1
ATOM 1084 O O . SER A 1 136 ? -21.680 30.645 33.338 1.00 42.84 136 SER A O 1
ATOM 1086 N N . ASN A 1 137 ? -20.949 28.517 33.142 1.00 40.88 137 ASN A N 1
ATOM 1087 C CA . ASN A 1 137 ? -22.141 27.796 33.585 1.00 40.88 137 ASN A CA 1
ATOM 1088 C C . ASN A 1 137 ? -21.749 26.354 33.931 1.00 40.88 137 ASN A C 1
ATOM 1090 O O . ASN A 1 137 ? -21.334 25.574 33.073 1.00 40.88 137 ASN A O 1
ATOM 1094 N N . GLU A 1 138 ? -21.842 26.075 35.227 1.00 42.81 138 GLU A N 1
ATOM 1095 C CA . GLU A 1 138 ? -21.928 24.759 35.849 1.00 42.81 138 GLU A CA 1
ATOM 1096 C C . GLU A 1 138 ? -23.371 24.241 35.739 1.00 42.81 138 GLU A C 1
ATOM 1098 O O . GLU A 1 138 ? -24.305 25.030 35.821 1.00 42.81 138 GLU A O 1
ATOM 1103 N N . GLU A 1 139 ? -23.527 22.926 35.584 1.00 49.00 139 GLU A N 1
ATOM 1104 C CA . GLU A 1 139 ? -24.679 22.080 35.970 1.00 49.00 139 GLU A CA 1
ATOM 1105 C C . GLU A 1 139 ? -24.222 20.651 35.609 1.00 49.00 139 GLU A C 1
ATOM 1107 O O . GLU A 1 139 ? -24.088 20.315 34.435 1.00 49.00 139 GLU A O 1
ATOM 1112 N N . GLN A 1 140 ? -23.679 19.809 36.491 1.00 39.97 140 GLN A N 1
ATOM 1113 C CA . GLN A 1 140 ? -24.157 19.266 37.766 1.00 39.97 140 GLN A CA 1
ATOM 1114 C C . GLN A 1 140 ? -25.527 18.578 37.659 1.00 39.97 140 GLN A C 1
ATOM 1116 O O . GLN A 1 140 ? -26.568 19.217 37.693 1.00 39.97 140 GLN A O 1
ATOM 1121 N N . ASN A 1 141 ? -25.491 17.246 37.547 1.00 46.41 141 ASN A N 1
ATOM 1122 C CA . ASN A 1 141 ? -26.554 16.343 37.980 1.00 46.41 141 ASN A CA 1
ATOM 1123 C C . ASN A 1 141 ? -25.891 15.087 38.569 1.00 46.41 141 ASN A C 1
ATOM 1125 O O . ASN A 1 141 ? -25.260 14.310 37.851 1.00 46.41 141 ASN A O 1
ATOM 1129 N N . ASP A 1 142 ? -26.018 14.973 39.889 1.00 50.50 142 ASP A N 1
ATOM 1130 C CA . ASP A 1 142 ? -25.691 13.832 40.748 1.00 50.50 142 ASP A CA 1
ATOM 1131 C C . ASP A 1 142 ? -26.940 12.948 40.982 1.00 50.50 142 ASP A C 1
ATOM 1133 O O . ASP A 1 142 ? -28.054 13.331 40.622 1.00 50.50 142 ASP A O 1
ATOM 1137 N N . ALA A 1 143 ? -26.714 11.830 41.688 1.00 47.28 143 ALA A N 1
ATOM 1138 C CA . ALA A 1 143 ? -27.626 10.813 42.247 1.00 47.28 143 ALA A CA 1
ATOM 1139 C C . ALA A 1 143 ? -27.847 9.573 41.350 1.00 47.28 143 ALA A C 1
ATOM 1141 O O . ALA A 1 143 ? -28.509 9.630 40.316 1.00 47.28 143 ALA A O 1
ATOM 1142 N N . ASP A 1 144 ? -27.116 8.475 41.578 1.00 48.00 144 ASP A N 1
ATOM 1143 C CA . ASP A 1 144 ? -27.269 7.447 42.640 1.00 48.00 144 ASP A CA 1
ATOM 1144 C C . ASP A 1 144 ? -28.499 6.545 42.430 1.00 48.00 144 ASP A C 1
ATOM 1146 O O . ASP A 1 144 ? -29.626 7.019 42.433 1.00 48.00 144 ASP A O 1
ATOM 1150 N N . GLU A 1 145 ? -28.298 5.232 42.247 1.00 56.88 145 GLU A N 1
ATOM 1151 C CA . GLU A 1 145 ? -28.427 4.267 43.353 1.00 56.88 145 GLU A CA 1
ATOM 1152 C C . GLU A 1 145 ? -28.128 2.818 42.902 1.00 56.88 145 GLU A C 1
ATOM 1154 O O . GLU A 1 145 ? -28.436 2.363 41.799 1.00 56.88 145 GLU A O 1
ATOM 1159 N N . GLU A 1 146 ? -27.473 2.109 43.810 1.00 47.12 146 GLU A N 1
ATOM 1160 C CA . GLU A 1 146 ? -27.008 0.729 43.801 1.00 47.12 146 GLU A CA 1
ATOM 1161 C C . GLU A 1 146 ? -28.159 -0.279 44.003 1.00 47.12 146 GLU A C 1
ATOM 1163 O O . GLU A 1 146 ? -29.124 0.012 44.697 1.00 47.12 146 GLU A O 1
ATOM 1168 N N . THR A 1 147 ? -28.046 -1.509 43.480 1.00 47.66 147 THR A N 1
ATOM 1169 C CA . THR A 1 147 ? -28.353 -2.734 44.259 1.00 47.66 147 THR A CA 1
ATOM 1170 C C . THR A 1 147 ? -27.985 -4.014 43.506 1.00 47.66 147 THR A C 1
ATOM 1172 O O . THR A 1 147 ? -28.507 -4.353 42.446 1.00 47.66 147 THR A O 1
ATOM 1175 N N . THR A 1 148 ? -27.082 -4.773 44.126 1.00 46.22 148 THR A N 1
ATOM 1176 C CA . THR A 1 148 ? -26.801 -6.188 43.842 1.00 46.22 148 THR A CA 1
ATOM 1177 C C . THR A 1 148 ? -27.675 -7.052 44.761 1.00 46.22 148 THR A C 1
ATOM 1179 O O . THR A 1 148 ? -27.978 -6.621 45.875 1.00 46.22 148 THR A O 1
ATOM 1182 N N . PRO A 1 149 ? -27.984 -8.312 44.399 1.00 55.97 149 PRO A N 1
ATOM 1183 C CA . PRO A 1 149 ? -27.629 -9.370 45.351 1.00 55.97 149 PRO A CA 1
ATOM 1184 C C . PRO A 1 149 ? -27.041 -10.658 44.739 1.00 55.97 149 PRO A C 1
ATOM 1186 O O . PRO A 1 149 ? -27.290 -11.044 43.599 1.00 55.97 149 PRO A O 1
ATOM 1189 N N . LYS A 1 150 ? -26.239 -11.313 45.590 1.00 54.56 150 LYS A N 1
ATOM 1190 C CA . LYS A 1 150 ? -25.580 -12.629 45.493 1.00 54.56 150 LYS A CA 1
ATOM 1191 C C . LYS A 1 150 ? -26.553 -13.822 45.479 1.00 54.56 150 LYS A C 1
ATOM 1193 O O . LYS A 1 150 ? -27.492 -13.829 46.264 1.00 54.56 150 LYS A O 1
ATOM 1198 N N . ALA A 1 151 ? -26.153 -14.904 44.797 1.00 46.06 151 ALA A N 1
ATOM 1199 C CA . ALA A 1 151 ? -26.106 -16.309 45.277 1.00 46.06 151 ALA A CA 1
ATOM 1200 C C . ALA A 1 151 ? -25.437 -17.165 44.167 1.00 46.06 151 ALA A C 1
ATOM 1202 O O . ALA A 1 151 ? -25.855 -17.074 43.022 1.00 46.06 151 ALA A O 1
ATOM 1203 N N . SER A 1 152 ? -24.250 -17.771 44.320 1.00 47.50 152 SER A N 1
ATOM 1204 C CA . SER A 1 152 ? -23.801 -18.935 45.121 1.00 47.50 152 SER A CA 1
ATOM 1205 C C . SER A 1 152 ? -24.184 -20.313 44.536 1.00 47.50 152 SER A C 1
ATOM 1207 O O . SER A 1 152 ? -25.312 -20.475 44.088 1.00 47.50 152 SER A O 1
ATOM 1209 N N . ILE A 1 153 ? -23.254 -21.288 44.684 1.00 48.72 153 ILE A N 1
ATOM 1210 C CA . ILE A 1 153 ? -23.353 -22.771 44.514 1.00 48.72 153 ILE A CA 1
ATOM 1211 C C . ILE A 1 153 ? -23.027 -23.290 43.084 1.00 48.72 153 ILE A C 1
ATOM 1213 O O . ILE A 1 153 ? -23.542 -22.750 42.121 1.00 48.72 153 ILE A O 1
ATOM 1217 N N . LEU A 1 154 ? -22.256 -24.357 42.796 1.00 40.59 154 LEU A N 1
ATOM 1218 C CA . LEU A 1 154 ? -21.331 -25.277 43.491 1.00 40.59 154 LEU A CA 1
ATOM 1219 C C . LEU A 1 154 ? -20.805 -26.286 42.423 1.00 40.59 154 LEU A C 1
ATOM 1221 O O . LEU A 1 154 ? -21.467 -26.506 41.416 1.00 40.59 154 LEU A O 1
ATOM 1225 N N . GLN A 1 155 ? -19.695 -26.971 42.736 1.00 45.56 155 GLN A N 1
ATOM 1226 C CA . GLN A 1 155 ? -19.162 -28.235 42.161 1.00 45.56 155 GLN A CA 1
ATOM 1227 C C . GLN A 1 155 ? -18.219 -28.113 40.942 1.00 45.56 155 GLN A C 1
ATOM 1229 O O . GLN A 1 155 ? -18.606 -27.677 39.870 1.00 45.56 155 GLN A O 1
ATOM 1234 N N . LYS A 1 156 ? -16.899 -28.330 41.093 1.00 50.12 156 LYS A N 1
ATOM 1235 C CA . LYS A 1 156 ? -16.160 -29.590 41.378 1.00 50.12 156 LYS A CA 1
ATOM 1236 C C . LYS A 1 156 ? -16.169 -30.508 40.151 1.00 50.12 156 LYS A C 1
ATOM 1238 O O . LYS A 1 156 ? -17.192 -31.104 39.889 1.00 50.12 156 LYS A O 1
ATOM 1243 N N . HIS A 1 157 ? -15.036 -30.623 39.447 1.00 45.19 157 HIS A N 1
ATOM 1244 C CA . HIS A 1 157 ? -14.415 -31.891 39.020 1.00 45.19 157 HIS A CA 1
ATOM 1245 C C . HIS A 1 157 ? -13.096 -31.633 38.260 1.00 45.19 157 HIS A C 1
ATOM 1247 O O . HIS A 1 157 ? -13.061 -30.991 37.217 1.00 45.19 157 HIS A O 1
ATOM 1253 N N . LYS A 1 158 ? -12.005 -32.167 38.820 1.00 51.53 158 LYS A N 1
ATOM 1254 C CA . LYS A 1 158 ? -10.721 -32.477 38.170 1.00 51.53 158 LYS A CA 1
ATOM 1255 C C . LYS A 1 158 ? -10.625 -34.011 38.168 1.00 51.53 158 LYS A C 1
ATOM 1257 O O . LYS A 1 158 ? -11.004 -34.610 39.177 1.00 51.53 158 LYS A O 1
ATOM 1262 N N . PRO A 1 159 ? -10.221 -34.643 37.057 1.00 54.50 159 PRO A N 1
ATOM 1263 C CA . PRO A 1 159 ? -8.948 -35.386 37.035 1.00 54.50 159 PRO A CA 1
ATOM 1264 C C . PRO A 1 159 ? -8.213 -35.179 35.688 1.00 54.50 159 PRO A C 1
ATOM 1266 O O . PRO A 1 159 ? -8.826 -35.151 34.632 1.00 54.50 159 PRO A O 1
ATOM 1269 N N . GLN A 1 160 ? -6.942 -34.770 35.662 1.00 54.03 160 GLN A N 1
ATOM 1270 C CA . GLN A 1 160 ? -5.757 -35.642 35.531 1.00 54.03 160 GLN A CA 1
ATOM 1271 C C . GLN A 1 160 ? -5.884 -36.797 34.517 1.00 54.03 160 GLN A C 1
ATOM 1273 O O . GLN A 1 160 ? -6.484 -37.821 34.818 1.00 54.03 160 GLN A O 1
ATOM 1278 N N . THR A 1 161 ? -5.200 -36.674 33.373 1.00 50.03 161 THR A N 1
ATOM 1279 C CA . THR A 1 161 ? -4.630 -37.790 32.582 1.00 50.03 161 THR A CA 1
ATOM 1280 C C . THR A 1 161 ? -3.495 -37.189 31.734 1.00 50.03 161 THR A C 1
ATOM 1282 O O . THR A 1 161 ? -3.736 -36.295 30.934 1.00 50.03 161 THR A O 1
ATOM 1285 N N . ALA A 1 162 ? -2.251 -37.278 32.206 1.00 49.47 162 ALA A N 1
ATOM 1286 C CA . ALA A 1 162 ? -1.218 -38.237 31.795 1.00 49.47 162 ALA A CA 1
ATOM 1287 C C . ALA A 1 162 ? -0.658 -37.985 30.379 1.00 49.47 162 ALA A C 1
ATOM 1289 O O . ALA A 1 162 ? -1.321 -38.184 29.367 1.00 49.47 162 ALA A O 1
ATOM 1290 N N . VAL A 1 163 ? 0.604 -37.553 30.365 1.00 59.75 163 VAL A N 1
ATOM 1291 C CA . VAL A 1 163 ? 1.524 -37.534 29.221 1.00 59.75 163 VAL A CA 1
ATOM 1292 C C . VAL A 1 163 ? 1.784 -38.979 28.766 1.00 59.75 163 VAL A C 1
ATOM 1294 O O . VAL A 1 163 ? 1.781 -39.884 29.605 1.00 59.75 163 VAL A O 1
ATOM 1297 N N . PRO A 1 164 ? 2.146 -39.194 27.494 1.00 62.62 164 PRO A N 1
ATOM 1298 C CA . PRO A 1 164 ? 3.401 -39.899 27.274 1.00 62.62 164 PRO A CA 1
ATOM 1299 C C . PRO A 1 164 ? 4.330 -39.150 26.319 1.00 62.62 164 PRO A C 1
ATOM 1301 O O . PRO A 1 164 ? 3.938 -38.632 25.274 1.00 62.62 164 PRO A O 1
ATOM 1304 N N . ALA A 1 165 ? 5.599 -39.136 26.714 1.00 50.62 165 ALA A N 1
ATOM 1305 C CA . ALA A 1 165 ? 6.727 -38.866 25.849 1.00 50.62 165 ALA A CA 1
ATOM 1306 C C . ALA A 1 165 ? 6.759 -39.886 24.702 1.00 50.62 165 ALA A C 1
ATOM 1308 O O . ALA A 1 165 ? 6.584 -41.081 24.936 1.00 50.62 165 ALA A O 1
ATOM 1309 N N . THR A 1 166 ? 7.055 -39.428 23.485 1.00 54.59 166 THR A N 1
ATOM 1310 C CA . THR A 1 166 ? 7.609 -40.308 22.451 1.00 54.59 166 THR A CA 1
ATOM 1311 C C . THR A 1 166 ? 8.910 -39.706 21.949 1.00 54.59 166 THR A C 1
ATOM 1313 O O . THR A 1 166 ? 8.981 -38.547 21.547 1.00 54.59 166 THR A O 1
ATOM 1316 N N . SER A 1 167 ? 9.935 -40.530 22.088 1.00 49.16 167 SER A N 1
ATOM 1317 C CA . SER A 1 167 ? 11.321 -40.351 21.700 1.00 49.16 167 SER A CA 1
ATOM 1318 C C . SER A 1 167 ? 11.514 -40.644 20.206 1.00 49.16 167 SER A C 1
ATOM 1320 O O . SER A 1 167 ? 10.759 -41.431 19.644 1.00 49.16 167 SER A O 1
ATOM 1322 N N . ASN A 1 168 ? 12.575 -40.059 19.637 1.00 41.28 168 ASN A N 1
ATOM 1323 C CA . ASN A 1 168 ? 13.408 -40.552 18.531 1.00 41.28 168 ASN A CA 1
ATOM 1324 C C . ASN A 1 168 ? 12.760 -40.995 17.200 1.00 41.28 168 ASN A C 1
ATOM 1326 O O . ASN A 1 168 ? 12.104 -42.026 17.127 1.00 41.28 168 ASN A O 1
ATOM 1330 N N . ASN A 1 169 ? 13.212 -40.399 16.086 1.00 48.34 169 ASN A N 1
ATOM 1331 C CA . ASN A 1 169 ? 14.311 -41.033 15.346 1.00 48.34 169 ASN A CA 1
ATOM 1332 C C . ASN A 1 169 ? 14.961 -40.156 14.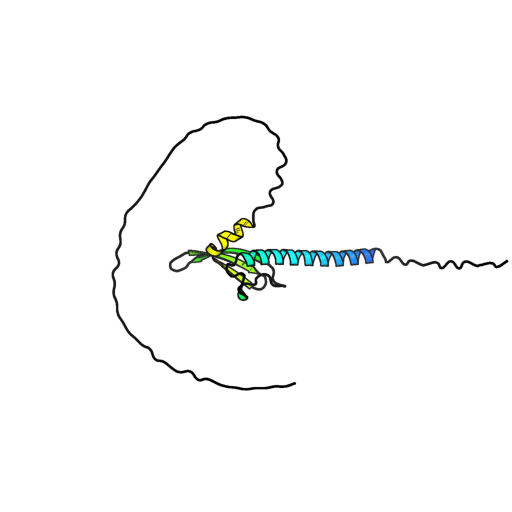262 1.00 48.34 169 ASN A C 1
ATOM 1334 O O . ASN A 1 169 ? 14.321 -39.511 13.440 1.00 48.34 169 ASN A O 1
ATOM 1338 N N . ASN A 1 170 ? 16.281 -40.250 14.309 1.00 49.09 170 ASN A N 1
ATOM 1339 C CA . ASN A 1 170 ? 17.329 -39.984 13.339 1.00 49.09 170 ASN A CA 1
ATOM 1340 C C . ASN A 1 170 ? 17.021 -40.434 11.888 1.00 49.09 170 ASN A C 1
ATOM 1342 O O . ASN A 1 170 ? 16.499 -41.530 11.690 1.00 49.09 170 ASN A O 1
ATOM 1346 N N . SER A 1 171 ? 17.448 -39.642 10.897 1.00 52.09 171 SER A N 1
ATOM 1347 C CA . SER A 1 171 ? 17.911 -40.043 9.544 1.00 52.09 171 SER A CA 1
ATOM 1348 C C . SER A 1 171 ? 18.404 -38.764 8.850 1.00 52.09 171 SER A C 1
ATOM 1350 O O . SER A 1 171 ? 17.602 -37.929 8.450 1.00 52.09 171 SER A O 1
ATOM 1352 N N . ASN A 1 172 ? 19.696 -38.426 8.905 1.00 56.28 172 ASN A N 1
ATOM 1353 C CA . ASN A 1 172 ? 20.709 -38.837 7.923 1.00 56.28 172 ASN A CA 1
ATOM 1354 C C . ASN A 1 172 ? 20.127 -39.269 6.572 1.00 56.28 172 ASN A C 1
ATOM 1356 O O . ASN A 1 172 ? 19.503 -40.322 6.493 1.00 56.28 172 ASN A O 1
ATOM 1360 N N . ASN A 1 173 ? 20.405 -38.491 5.523 1.00 55.31 173 ASN A N 1
ATOM 1361 C CA . ASN A 1 173 ? 20.953 -39.014 4.272 1.00 55.31 173 ASN A CA 1
ATOM 1362 C C . ASN A 1 173 ? 21.439 -37.869 3.367 1.00 55.31 173 ASN A C 1
ATOM 1364 O O . ASN A 1 173 ? 20.637 -37.031 2.968 1.00 55.31 173 ASN A O 1
ATOM 1368 N N . ASN A 1 174 ? 22.742 -37.951 3.067 1.00 54.59 174 ASN A N 1
ATOM 1369 C CA . ASN A 1 174 ? 23.525 -37.400 1.951 1.00 54.59 174 ASN A CA 1
ATOM 1370 C C . ASN A 1 174 ? 23.501 -35.899 1.651 1.00 54.59 174 ASN A C 1
ATOM 1372 O O . ASN A 1 174 ? 22.506 -35.400 1.088 1.00 54.59 174 ASN A O 1
#

Sequence (174 aa):
MTQIDRLSIGVVINHPPSSFCLFVCLFINESIQLRLQEYSQMEVLRKIEKCFKNGNSPQAKVAINGRYFVKNGFLSKHGRRKVEKYLFILCNDCLLYCRVDDVVTAYNSSNEADSPPDGDAENDHDQKQKTDSNSSNEEQNDADEETTPKASILQKHKPQTAVPATSNNNSNNN

Secondary structure (DSSP, 8-state):
--------------PPPHHHHHHHHHHHHHHHHHHHHHHHHHHHHHHHHHTSTTTTSGGG----TT--EEEEEEEEEE-SS-EEEEEEEEESS-EEEEEHHHHTTTSGGG----PPP---------------------------------------------------------

InterPro domains:
  IPR011993 PH-like domain superfamily [G3DSA:2.30.29.30] (42-116)

pLDDT: mean 70.27, std 19.62, range [39.44, 96.06]

Foldseek 3Di:
DDDDDDDDPDDDPDDDPPVVVVVVVVVVVVVVVVVVVQVVQLVVQVLVLVLAPPNVDPVSRRNDPPKGWDDKDWDWDDDPVDIWIKIWTDIPVDIDIDTVVSRVVRPVVVPPDPPDPPDDDDDDDDDDDDDDDDDDDDDDDDDDDDDDDDDDDDDDDDDDDDDDDDDDDDDDDD

Organism: Reticulomyxa filosa (NCBI:txid46433)

Radius of gyration: 36.13 Å; chains: 1; bounding box: 89×89×97 Å